Protein AF-A0A7X9HIM9-F1 (afdb_monomer_lite)

Foldseek 3Di:
DDAAWDWDADPVGHTAWIFGDDPNFGAAWIWGADSVRHTQKIFGDDRNFTAFWIWGADPVGATQWTFGDHRNATAAWIFGAAPVRHTPDIFHDDRNHTPDCVSVVVVVVVVVVVCVVVVNDDDDPVPPPVPPPDDD

Radius of gyration: 17.38 Å; chains: 1; bounding box: 37×48×35 Å

pLDDT: mean 81.91, std 20.53, range [29.78, 98.31]

Sequence (136 aa):
KREGITRKYYDTGELLEEVEYHNDRKHGKWIQYFDSGKPRLSAVYVNDKRNGPFIIYYDNGQTEINGTFRENLMEGDWTYYDEQGGVKMVISYREGIPLNPEPLDKIADEYYKRIQEAQGRYPEPDETNFLNMEKQ

Secondary structure (DSSP, 8-state):
---EEEEEE-TTSSEEEEEEEETTEEEEEEEEE-TTS-EEEEEEEETTEEEEEEEEE-TTS-EEEEEEEETTEEEEEEEEE-TTS-EEEEEEEETTEES--HHHHHHHHHHHHHHHHTTT-PPPGGG--TT-----

Structure (mmCIF, N/CA/C/O backbone):
data_AF-A0A7X9HIM9-F1
#
_entry.id   AF-A0A7X9HIM9-F1
#
loop_
_atom_site.group_PDB
_atom_site.id
_atom_site.type_symbol
_atom_site.label_atom_id
_atom_site.label_alt_id
_atom_site.label_comp_id
_atom_site.label_asym_id
_atom_site.label_entity_id
_atom_site.label_seq_id
_atom_site.pdbx_PDB_ins_code
_atom_site.Cartn_x
_atom_site.Cartn_y
_atom_site.Cartn_z
_atom_site.occupancy
_atom_site.B_iso_or_equiv
_atom_site.auth_seq_id
_atom_site.auth_comp_id
_atom_site.auth_asym_id
_atom_site.auth_atom_id
_atom_site.pdbx_PDB_model_num
ATOM 1 N N . LYS A 1 1 ? -21.957 12.336 -6.233 1.00 81.88 1 LYS A N 1
ATOM 2 C CA . LYS A 1 1 ? -20.754 13.184 -6.223 1.00 81.88 1 LYS A CA 1
ATOM 3 C C . LYS A 1 1 ? -20.112 13.264 -4.856 1.00 81.88 1 LYS A C 1
ATOM 5 O O . LYS A 1 1 ? -20.464 14.114 -4.050 1.00 81.88 1 LYS A O 1
ATOM 10 N N . ARG A 1 2 ? -19.180 12.344 -4.616 1.00 91.06 2 ARG A N 1
ATOM 11 C CA . ARG A 1 2 ? -18.174 12.410 -3.562 1.00 91.06 2 ARG A CA 1
ATOM 12 C C . ARG A 1 2 ? -17.138 13.460 -3.937 1.00 91.06 2 ARG A C 1
ATOM 14 O O . ARG A 1 2 ? -16.712 13.520 -5.092 1.00 91.06 2 ARG A O 1
ATOM 21 N N . GLU A 1 3 ? -16.776 14.254 -2.946 1.00 97.50 3 GLU A N 1
ATOM 22 C CA . GLU A 1 3 ? -15.793 15.326 -3.017 1.00 97.50 3 GLU A CA 1
ATOM 23 C C . GLU A 1 3 ? -15.099 15.394 -1.651 1.00 97.50 3 GLU A C 1
ATOM 25 O O . GLU A 1 3 ? -15.771 15.320 -0.619 1.00 97.50 3 GLU A O 1
ATOM 30 N N . GLY A 1 4 ? -13.773 15.502 -1.636 1.00 96.44 4 GLY A N 1
ATOM 31 C CA . GLY A 1 4 ? -12.971 15.510 -0.416 1.00 96.44 4 GLY A CA 1
ATOM 32 C C . GLY A 1 4 ? -12.769 14.124 0.207 1.00 96.44 4 GLY A C 1
ATOM 33 O O . GLY A 1 4 ? -12.868 13.089 -0.454 1.00 96.44 4 GLY A O 1
ATOM 34 N N . ILE A 1 5 ? -12.437 14.106 1.498 1.00 98.00 5 ILE A N 1
ATOM 35 C CA . ILE A 1 5 ? -12.022 12.895 2.215 1.00 98.00 5 ILE A CA 1
ATOM 36 C C . ILE A 1 5 ? -13.244 12.120 2.713 1.00 98.00 5 ILE A C 1
ATOM 38 O O . ILE A 1 5 ? -14.065 12.636 3.469 1.00 98.00 5 ILE A O 1
ATOM 42 N N . THR A 1 6 ? -13.327 10.848 2.338 1.00 97.38 6 THR A N 1
ATOM 43 C CA . THR A 1 6 ? -14.244 9.865 2.925 1.00 97.38 6 THR A CA 1
ATOM 44 C C . THR A 1 6 ? -13.490 8.995 3.918 1.00 97.38 6 THR A C 1
ATOM 46 O O . THR A 1 6 ? -12.359 8.596 3.649 1.00 97.38 6 THR A O 1
ATOM 49 N N . ARG A 1 7 ? -14.137 8.668 5.038 1.00 97.75 7 ARG A N 1
ATOM 50 C CA . ARG A 1 7 ? -13.583 7.810 6.087 1.00 97.75 7 ARG A CA 1
ATOM 51 C C . ARG A 1 7 ? -14.403 6.542 6.252 1.00 97.75 7 ARG A C 1
ATOM 53 O O . ARG A 1 7 ? -15.626 6.580 6.107 1.00 97.75 7 ARG A O 1
ATOM 60 N N . LYS A 1 8 ? -13.736 5.446 6.588 1.00 96.12 8 LYS A N 1
ATOM 61 C CA . LYS A 1 8 ? -14.352 4.224 7.109 1.00 96.12 8 LYS A CA 1
ATOM 62 C C . LYS A 1 8 ? -13.712 3.867 8.436 1.00 96.12 8 LYS A C 1
ATOM 64 O O . LYS A 1 8 ? -12.555 4.204 8.674 1.00 96.12 8 LYS A O 1
ATOM 69 N N . TYR A 1 9 ? -14.469 3.161 9.257 1.00 94.81 9 TYR A N 1
ATOM 70 C CA . TYR A 1 9 ? -14.086 2.788 10.608 1.00 94.81 9 TYR A CA 1
ATOM 71 C C . TYR A 1 9 ? -14.233 1.278 10.774 1.00 94.81 9 TYR A C 1
ATOM 73 O O . TYR A 1 9 ? -15.034 0.658 10.070 1.00 94.81 9 TYR A O 1
ATOM 81 N N . TYR A 1 10 ? -13.452 0.708 11.681 1.00 89.00 10 TYR A N 1
ATOM 82 C CA . TYR A 1 10 ? -13.678 -0.634 12.198 1.00 89.00 10 TYR A CA 1
ATOM 83 C C . TYR A 1 10 ? -14.989 -0.682 12.992 1.00 89.00 10 TYR A C 1
ATOM 85 O O . TYR A 1 10 ? -15.481 0.351 13.452 1.00 89.00 10 TYR A O 1
ATOM 93 N N . ASP A 1 11 ? -15.528 -1.883 13.209 1.00 93.50 11 ASP A N 1
ATOM 94 C CA . ASP A 1 11 ? -16.736 -2.079 14.029 1.00 93.50 11 ASP A CA 1
ATOM 95 C C . ASP A 1 11 ? -16.542 -1.602 15.479 1.00 93.50 11 ASP A C 1
ATOM 97 O O . ASP A 1 11 ? -17.493 -1.213 16.156 1.00 93.50 11 ASP A O 1
ATOM 101 N N . THR A 1 12 ? -15.292 -1.598 15.941 1.00 93.44 12 THR A N 1
ATOM 102 C CA . THR A 1 12 ? -14.838 -1.098 17.242 1.00 93.44 12 THR A CA 1
ATOM 103 C C . THR A 1 12 ? -14.752 0.434 17.315 1.00 93.44 12 THR A C 1
ATOM 105 O O . THR A 1 12 ? -14.742 0.993 18.410 1.00 93.44 12 THR A O 1
ATOM 108 N N . GLY A 1 13 ? -14.807 1.129 16.172 1.00 95.31 13 GLY A N 1
ATOM 109 C CA . GLY A 1 13 ? -14.896 2.589 16.071 1.00 95.31 13 GLY A CA 1
ATOM 110 C C . GLY A 1 13 ? -13.600 3.303 15.676 1.00 95.31 13 GLY A C 1
ATOM 111 O O . GLY A 1 13 ? -13.638 4.499 15.379 1.00 95.31 13 GLY A O 1
ATOM 112 N N . GLU A 1 14 ? -12.463 2.611 15.624 1.00 96.00 14 GLU A N 1
ATOM 113 C CA . GLU A 1 14 ? -11.186 3.168 15.171 1.00 96.00 14 GLU A CA 1
ATOM 114 C C . GLU A 1 14 ? -11.187 3.416 13.658 1.00 96.00 14 GLU A C 1
ATOM 116 O O . GLU A 1 14 ? -11.900 2.769 12.888 1.00 96.00 14 GLU A O 1
ATOM 121 N N . LEU A 1 15 ? -10.386 4.383 13.211 1.00 94.56 15 LEU A N 1
ATOM 122 C CA . LEU A 1 15 ? -10.271 4.733 11.797 1.00 94.56 15 LEU A CA 1
ATOM 123 C C . LEU A 1 15 ? -9.620 3.581 11.021 1.00 94.56 15 LEU A C 1
ATOM 125 O O . LEU A 1 15 ? -8.500 3.196 11.322 1.00 94.56 15 LEU A O 1
ATOM 129 N N . LEU A 1 16 ? -10.309 3.074 10.001 1.00 94.94 16 LEU A N 1
ATOM 130 C CA . LEU A 1 16 ? -9.838 1.988 9.137 1.00 94.94 16 LEU A CA 1
ATOM 131 C C . LEU A 1 16 ? -9.186 2.531 7.862 1.00 94.94 16 LEU A C 1
ATOM 133 O O . LEU A 1 16 ? -8.148 2.045 7.417 1.00 94.94 16 LEU A O 1
ATOM 137 N N . GLU A 1 17 ? -9.816 3.521 7.233 1.00 95.50 17 GLU A N 1
ATOM 138 C CA . GLU A 1 17 ? -9.427 3.984 5.902 1.00 95.50 17 GLU A CA 1
ATOM 139 C C . GLU A 1 17 ? -9.843 5.440 5.674 1.00 95.50 17 GLU A C 1
ATOM 141 O O . GLU A 1 17 ? -10.969 5.829 5.988 1.00 95.50 17 GLU A O 1
ATOM 146 N N . GLU A 1 18 ? -8.963 6.215 5.041 1.00 97.31 18 GLU A N 1
ATOM 147 C CA . GLU A 1 18 ? -9.249 7.528 4.463 1.00 97.31 18 GLU A CA 1
ATOM 148 C C . GLU A 1 18 ? -9.000 7.500 2.950 1.00 97.31 18 GLU A C 1
ATOM 150 O O . GLU A 1 18 ? -7.939 7.078 2.490 1.00 97.31 18 GLU A O 1
ATOM 155 N N . VAL A 1 19 ? -9.971 7.964 2.161 1.00 97.81 19 VAL A N 1
ATOM 156 C CA . VAL A 1 19 ? -9.863 8.058 0.697 1.00 97.81 19 VAL A CA 1
ATOM 157 C C . VAL A 1 19 ? -10.287 9.442 0.238 1.00 97.81 19 VAL A C 1
ATOM 159 O O . VAL A 1 19 ? -11.401 9.879 0.531 1.00 97.81 19 VAL A O 1
ATOM 162 N N . GLU A 1 20 ? -9.436 10.108 -0.529 1.00 98.00 20 GLU A N 1
ATOM 163 C CA . GLU A 1 20 ? -9.757 11.380 -1.168 1.00 98.00 20 GLU A CA 1
ATOM 164 C C . GLU A 1 20 ? -10.482 11.171 -2.508 1.00 98.00 20 GLU A C 1
ATOM 166 O O . GLU A 1 20 ? -10.081 10.344 -3.335 1.00 98.00 20 GLU A O 1
ATOM 171 N N . TYR A 1 21 ? -11.576 11.907 -2.709 1.00 97.81 21 TYR A N 1
ATOM 172 C CA . TYR A 1 21 ? -12.382 11.886 -3.924 1.00 97.81 21 TYR A CA 1
ATOM 173 C C . TYR A 1 21 ? -12.468 13.268 -4.571 1.00 97.81 21 TYR A C 1
ATOM 175 O O . TYR A 1 21 ? -12.644 14.279 -3.896 1.00 97.81 21 TYR A O 1
ATOM 183 N N . HIS A 1 22 ? -12.479 13.279 -5.898 1.00 97.62 22 HIS A N 1
ATOM 184 C CA . HIS A 1 22 ? -12.837 14.424 -6.723 1.00 97.62 22 HIS A CA 1
ATOM 185 C C . HIS A 1 22 ? -13.787 13.944 -7.823 1.00 97.62 22 HIS A C 1
ATOM 187 O O . HIS A 1 22 ? -13.456 13.027 -8.577 1.00 97.62 22 HIS A O 1
ATOM 193 N N . ASN A 1 23 ? -14.980 14.534 -7.937 1.00 96.69 23 ASN A N 1
ATOM 194 C CA . ASN A 1 23 ? -15.971 14.138 -8.953 1.00 96.69 23 ASN A CA 1
ATOM 195 C C . ASN A 1 23 ? -16.348 12.642 -8.952 1.00 96.69 23 ASN A C 1
ATOM 197 O O . ASN A 1 23 ? -16.364 12.021 -10.011 1.00 96.69 23 ASN A O 1
ATOM 201 N N . ASP A 1 24 ? -16.670 12.067 -7.786 1.00 97.12 24 ASP A N 1
ATOM 202 C CA . ASP A 1 24 ? -16.963 10.625 -7.611 1.00 97.12 24 ASP A CA 1
ATOM 203 C C . ASP A 1 24 ? -15.785 9.671 -7.894 1.00 97.12 24 ASP A C 1
ATOM 205 O O . ASP A 1 24 ? -15.945 8.462 -7.732 1.00 97.12 24 ASP A O 1
ATOM 209 N N . ARG A 1 25 ? -14.598 10.184 -8.235 1.00 97.12 25 ARG A N 1
ATOM 210 C CA . ARG A 1 25 ? -13.396 9.385 -8.505 1.00 97.12 25 ARG A CA 1
ATOM 211 C C . ARG A 1 25 ? -12.379 9.534 -7.392 1.00 97.12 25 ARG A C 1
ATOM 213 O O . ARG A 1 25 ? -12.210 10.635 -6.875 1.00 97.12 25 ARG A O 1
ATOM 220 N N . LYS A 1 26 ? -11.662 8.466 -7.049 1.00 96.12 26 LYS A N 1
ATOM 221 C CA . LYS A 1 26 ? -10.506 8.550 -6.151 1.00 96.12 26 LYS A CA 1
ATOM 222 C C . LYS A 1 26 ? -9.460 9.466 -6.779 1.00 96.12 26 LYS A C 1
ATOM 224 O O . LYS A 1 26 ? -9.047 9.254 -7.923 1.00 96.12 26 LYS A O 1
ATOM 229 N N . HIS A 1 27 ? -9.048 10.487 -6.047 1.00 97.62 27 HIS A N 1
ATOM 230 C CA . HIS A 1 27 ? -8.090 11.475 -6.514 1.00 97.62 27 HIS A CA 1
ATOM 231 C C . HIS A 1 27 ? -7.407 12.091 -5.296 1.00 97.62 27 HIS A C 1
ATOM 233 O O . HIS A 1 27 ? -8.078 12.711 -4.483 1.00 97.62 27 HIS A O 1
ATOM 239 N N . GLY A 1 28 ? -6.096 11.900 -5.174 1.00 97.62 28 GLY A N 1
ATOM 240 C CA . GLY A 1 28 ? -5.322 12.254 -3.992 1.00 97.62 28 GLY A CA 1
ATOM 241 C C . GLY A 1 28 ? -4.969 11.037 -3.138 1.00 97.62 28 GLY A C 1
ATOM 242 O O . GLY A 1 28 ? -4.723 9.947 -3.666 1.00 97.62 28 GLY A O 1
ATOM 243 N N . LYS A 1 29 ? -4.865 11.218 -1.821 1.00 97.81 29 LYS A N 1
ATOM 244 C CA . LYS A 1 29 ? -4.327 10.171 -0.936 1.00 97.81 29 LYS A CA 1
ATOM 245 C C . LYS A 1 29 ? -5.352 9.086 -0.608 1.00 97.81 29 LYS A C 1
ATOM 247 O O . LYS A 1 29 ? -6.539 9.342 -0.406 1.00 97.81 29 LYS A O 1
ATOM 252 N N . TRP A 1 30 ? -4.845 7.866 -0.498 1.00 97.56 30 TRP A N 1
ATOM 253 C CA . TRP A 1 30 ? -5.509 6.733 0.124 1.00 97.56 30 TRP A CA 1
ATOM 254 C C . TRP A 1 30 ? -4.627 6.212 1.251 1.00 97.56 30 TRP A C 1
ATOM 256 O O . TRP A 1 30 ? -3.475 5.855 1.008 1.00 97.56 30 TRP A O 1
ATOM 266 N N . ILE A 1 31 ? -5.164 6.177 2.466 1.00 97.19 31 ILE A N 1
ATOM 267 C CA . ILE A 1 31 ? -4.465 5.660 3.639 1.00 97.19 31 ILE A CA 1
ATOM 268 C C . ILE A 1 31 ? -5.349 4.608 4.297 1.00 97.19 31 ILE A C 1
ATOM 270 O O . ILE A 1 31 ? -6.539 4.838 4.504 1.00 97.19 31 ILE A O 1
ATOM 274 N N . GLN A 1 32 ? -4.768 3.460 4.626 1.00 96.06 32 GLN A N 1
ATOM 275 C CA . GLN A 1 32 ? -5.374 2.491 5.534 1.00 96.06 32 GLN A CA 1
ATOM 276 C C . GLN A 1 32 ? -4.577 2.438 6.823 1.00 96.06 32 GLN A C 1
ATOM 278 O O . GLN A 1 32 ? -3.364 2.663 6.818 1.00 96.06 32 GLN A O 1
ATOM 283 N N . TYR A 1 33 ? -5.257 2.101 7.906 1.00 90.94 33 TYR A N 1
ATOM 284 C CA . TYR A 1 33 ? -4.685 2.022 9.238 1.00 90.94 33 TYR A CA 1
ATOM 285 C C . TYR A 1 33 ? -4.851 0.610 9.793 1.00 90.94 33 TYR A C 1
ATOM 287 O O . TYR A 1 33 ? -5.715 -0.142 9.346 1.00 90.94 33 TYR A O 1
ATOM 295 N N . PHE A 1 34 ? -3.999 0.245 10.742 1.00 90.81 34 PHE A N 1
ATOM 296 C CA . PHE A 1 34 ? -4.260 -0.848 11.670 1.00 90.81 34 PHE A CA 1
ATOM 297 C C . PHE A 1 34 ? -5.307 -0.409 12.705 1.00 90.81 34 PHE A C 1
ATOM 299 O O . PHE A 1 34 ? -5.548 0.787 12.882 1.00 90.81 34 PHE A O 1
ATOM 306 N N . ASP A 1 35 ? -5.889 -1.362 13.429 1.00 90.88 35 ASP A N 1
ATOM 307 C CA . ASP A 1 35 ? -6.754 -1.091 14.589 1.00 90.88 35 ASP A CA 1
ATOM 308 C C . ASP A 1 35 ? -6.031 -0.265 15.671 1.00 90.88 35 ASP A C 1
ATOM 310 O O . ASP A 1 35 ? -6.637 0.571 16.336 1.00 90.88 35 ASP A O 1
ATOM 314 N N . SER A 1 36 ? -4.705 -0.405 15.763 1.00 92.44 36 SER A N 1
ATOM 315 C CA . SER A 1 36 ? -3.815 0.417 16.587 1.00 92.44 36 SER A CA 1
ATOM 316 C C . SER A 1 36 ? -3.775 1.903 16.189 1.00 92.44 36 SER A C 1
ATOM 318 O O . SER A 1 36 ? -3.193 2.721 16.904 1.00 92.44 36 SER A O 1
ATOM 320 N N . GLY A 1 37 ? -4.358 2.273 15.043 1.00 93.69 37 GLY A N 1
ATOM 321 C CA . GLY A 1 37 ? -4.347 3.623 14.475 1.00 93.69 37 GLY A CA 1
ATOM 322 C C . GLY A 1 37 ? -3.062 3.979 13.719 1.00 93.69 37 GLY A C 1
ATOM 323 O O . GLY A 1 37 ? -2.939 5.089 13.198 1.00 93.69 37 GLY A O 1
ATOM 324 N N . LYS A 1 38 ? -2.094 3.060 13.633 1.00 94.75 38 LYS A N 1
ATOM 325 C CA . LYS A 1 38 ? -0.878 3.240 12.827 1.00 94.75 38 LYS A CA 1
ATOM 326 C C . LYS A 1 38 ? -1.182 3.073 11.337 1.00 94.75 38 LYS A C 1
ATOM 328 O O . LYS A 1 38 ? -2.053 2.277 10.992 1.00 94.75 38 LYS A O 1
ATOM 333 N N . PRO A 1 39 ? -0.474 3.773 10.434 1.00 94.06 39 PRO A N 1
ATOM 334 C CA . PRO A 1 39 ? -0.650 3.566 9.003 1.00 94.06 39 PRO A CA 1
ATOM 335 C C . PRO A 1 39 ? -0.238 2.142 8.624 1.00 94.06 39 PRO A C 1
ATOM 337 O O . PRO A 1 39 ? 0.842 1.686 8.982 1.00 94.06 39 PRO A O 1
ATOM 340 N N . ARG A 1 40 ? -1.099 1.471 7.868 1.00 92.75 40 ARG A N 1
ATOM 341 C CA . ARG A 1 40 ? -0.860 0.159 7.259 1.00 92.75 40 ARG A CA 1
ATOM 342 C C . ARG A 1 40 ? -0.473 0.287 5.793 1.00 92.75 40 ARG A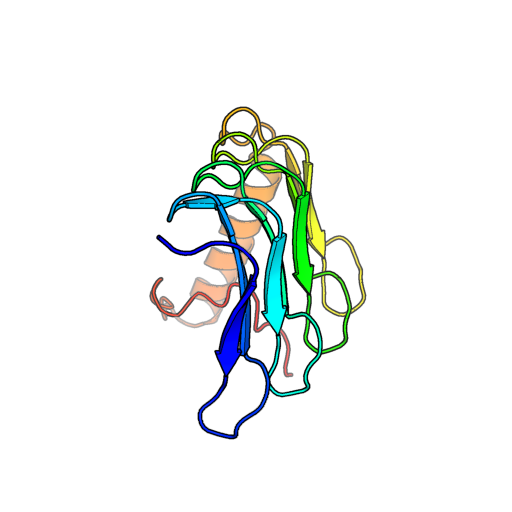 C 1
ATOM 344 O O . ARG A 1 40 ? 0.373 -0.449 5.303 1.00 92.75 40 ARG A O 1
ATOM 351 N N . LEU A 1 41 ? -1.096 1.224 5.084 1.00 97.19 41 LEU A N 1
ATOM 352 C CA . LEU A 1 41 ? -0.888 1.432 3.655 1.00 97.19 41 LEU A CA 1
ATOM 353 C C . LEU A 1 41 ? -1.053 2.910 3.325 1.00 97.19 41 LEU A C 1
ATOM 355 O O . LEU A 1 41 ? -1.961 3.561 3.834 1.00 97.19 41 LEU A O 1
ATOM 359 N N . SER A 1 42 ? -0.203 3.419 2.440 1.00 97.19 42 SER A N 1
ATOM 360 C CA . SER A 1 42 ? -0.321 4.743 1.836 1.00 97.19 42 SER A CA 1
ATOM 361 C C . SER A 1 42 ? -0.163 4.635 0.323 1.00 97.19 42 SER A C 1
ATOM 363 O O . SER A 1 42 ? 0.786 4.027 -0.170 1.00 97.19 42 SER A O 1
ATOM 365 N N . ALA A 1 43 ? -1.088 5.228 -0.424 1.00 97.19 43 ALA A N 1
ATOM 366 C CA . ALA A 1 43 ? -1.054 5.271 -1.878 1.00 97.19 43 ALA A CA 1
ATOM 367 C C . ALA A 1 43 ? -1.610 6.594 -2.410 1.00 97.19 43 ALA A C 1
ATOM 369 O O . ALA A 1 43 ? -2.368 7.291 -1.732 1.00 97.19 43 ALA A O 1
ATOM 370 N N . VAL A 1 44 ? -1.292 6.904 -3.665 1.00 97.38 44 VAL A N 1
ATOM 371 C CA . VAL A 1 44 ? -1.851 8.058 -4.380 1.00 97.38 44 VAL A CA 1
ATOM 372 C C . VAL A 1 44 ? -2.694 7.592 -5.560 1.00 97.38 44 VAL A C 1
ATOM 374 O O . VAL A 1 44 ? -2.277 6.729 -6.334 1.00 97.38 44 VAL A O 1
ATOM 377 N N . TYR A 1 45 ? -3.883 8.175 -5.698 1.00 97.38 45 TYR A N 1
ATOM 378 C CA . TYR A 1 45 ? -4.766 7.999 -6.842 1.00 97.38 45 TYR A CA 1
ATOM 379 C C . TYR A 1 45 ? -4.848 9.267 -7.688 1.00 97.38 45 TYR A C 1
ATOM 381 O O . TYR A 1 45 ? -4.884 10.379 -7.172 1.00 97.38 45 TYR A O 1
ATOM 389 N N . VAL A 1 46 ? -4.987 9.087 -8.995 1.00 97.81 46 VAL A N 1
ATOM 390 C CA . VAL A 1 46 ? -5.376 10.118 -9.952 1.00 97.81 46 VAL A CA 1
ATOM 391 C C . VAL A 1 46 ? -6.493 9.527 -10.806 1.00 97.81 46 VAL A C 1
ATOM 393 O O . VAL A 1 46 ? -6.260 8.619 -11.600 1.00 97.81 46 VAL A O 1
ATOM 396 N N . ASN A 1 47 ? -7.719 10.027 -10.635 1.00 96.38 47 ASN A N 1
ATOM 397 C CA . ASN A 1 47 ? -8.898 9.600 -11.401 1.00 96.38 47 ASN A CA 1
ATOM 398 C C . ASN A 1 47 ? -9.111 8.071 -11.391 1.00 96.38 47 ASN A C 1
ATOM 400 O O . ASN A 1 47 ? -9.141 7.440 -12.446 1.00 96.38 47 ASN A O 1
ATOM 404 N N . ASP A 1 48 ? -9.244 7.492 -10.195 1.00 96.19 48 ASP A N 1
ATOM 405 C CA . ASP A 1 48 ? -9.431 6.052 -9.926 1.00 96.19 48 ASP A CA 1
ATOM 406 C C . ASP A 1 48 ? -8.241 5.140 -10.249 1.00 96.19 48 ASP A C 1
ATOM 408 O O . ASP A 1 48 ? -8.302 3.934 -10.001 1.00 96.19 48 ASP A O 1
ATOM 412 N N . LYS A 1 49 ? -7.121 5.689 -10.721 1.00 93.94 49 LYS A N 1
ATOM 413 C CA . LYS A 1 49 ? -5.898 4.921 -10.966 1.00 93.94 49 LYS A CA 1
ATOM 414 C C . LYS A 1 49 ? -4.836 5.236 -9.931 1.00 93.94 49 LYS A C 1
ATOM 416 O O . LYS A 1 49 ? -4.587 6.403 -9.650 1.00 93.94 49 LYS A O 1
ATOM 421 N N . ARG A 1 50 ? -4.169 4.212 -9.402 1.00 90.88 50 ARG A N 1
ATOM 422 C CA . ARG A 1 50 ? -2.955 4.386 -8.602 1.00 90.88 50 ARG A CA 1
ATOM 423 C C . ARG A 1 50 ? -1.891 5.043 -9.472 1.00 90.88 50 ARG A C 1
ATOM 425 O O . ARG A 1 50 ? -1.550 4.523 -10.536 1.00 90.88 50 ARG A O 1
ATOM 432 N N . ASN A 1 51 ? -1.416 6.202 -9.046 1.00 95.81 51 ASN A N 1
ATOM 433 C CA . ASN A 1 51 ? -0.432 6.980 -9.778 1.00 95.81 51 ASN A CA 1
ATOM 434 C C . ASN A 1 51 ? 0.361 7.829 -8.779 1.00 95.81 51 ASN A C 1
ATOM 436 O O . ASN A 1 51 ? -0.153 8.806 -8.236 1.00 95.81 51 ASN A O 1
ATOM 440 N N . GLY A 1 52 ? 1.589 7.402 -8.503 1.00 97.75 52 GLY A N 1
ATOM 441 C CA . GLY A 1 52 ? 2.460 7.968 -7.485 1.00 97.75 52 GLY A CA 1
ATOM 442 C C . GLY A 1 52 ? 2.970 6.927 -6.482 1.00 97.75 52 GLY A C 1
ATOM 443 O O . GLY A 1 52 ? 2.883 5.719 -6.733 1.00 97.75 52 GLY A O 1
ATOM 444 N N . PRO A 1 53 ? 3.528 7.398 -5.3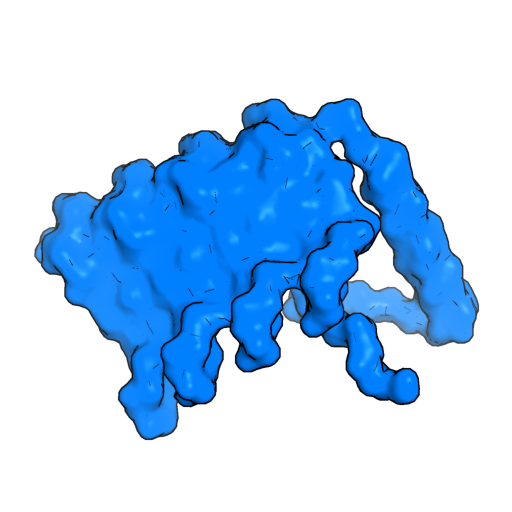55 1.00 98.31 53 PRO A N 1
ATOM 445 C CA . PRO A 1 53 ? 4.131 6.547 -4.338 1.00 98.31 53 PRO A CA 1
ATOM 446 C C . PRO A 1 53 ? 3.148 5.540 -3.740 1.00 98.31 53 PRO A C 1
ATOM 448 O O . PRO A 1 53 ? 1.954 5.824 -3.588 1.00 98.31 53 PRO A O 1
ATOM 451 N N . PHE A 1 54 ? 3.684 4.386 -3.361 1.00 97.38 54 PHE A N 1
ATOM 452 C CA . PHE A 1 54 ? 2.971 3.316 -2.686 1.00 97.38 54 PHE A CA 1
ATOM 453 C C . PHE A 1 54 ? 3.848 2.718 -1.593 1.00 97.38 54 PHE A C 1
ATOM 455 O O . PHE A 1 54 ? 4.982 2.323 -1.856 1.00 97.38 54 PHE A O 1
ATOM 462 N N . ILE A 1 55 ? 3.316 2.651 -0.377 1.00 97.38 55 ILE A N 1
ATOM 463 C CA . ILE A 1 55 ? 4.027 2.113 0.779 1.00 97.38 55 ILE A CA 1
ATOM 464 C C . ILE A 1 55 ? 3.074 1.240 1.591 1.00 97.38 55 ILE A C 1
ATOM 466 O O . ILE A 1 55 ? 1.934 1.635 1.843 1.00 97.38 55 ILE A O 1
ATOM 470 N N . ILE A 1 56 ? 3.556 0.077 2.019 1.00 95.69 56 ILE A N 1
ATOM 471 C CA . ILE A 1 56 ? 2.930 -0.763 3.044 1.00 95.69 56 ILE A CA 1
ATOM 472 C C . ILE A 1 56 ? 3.857 -0.783 4.256 1.00 95.69 56 ILE A C 1
ATOM 474 O O . ILE A 1 56 ? 5.081 -0.770 4.101 1.00 95.69 56 ILE A O 1
ATOM 478 N N . TYR A 1 57 ? 3.272 -0.793 5.447 1.00 90.38 57 TYR A N 1
ATOM 479 C CA . TYR A 1 57 ? 3.987 -0.839 6.714 1.00 90.38 57 TYR A CA 1
ATOM 480 C C . TYR A 1 57 ? 3.589 -2.077 7.513 1.00 90.38 57 TYR A C 1
ATOM 482 O O . TYR A 1 57 ? 2.415 -2.444 7.549 1.00 90.38 57 TYR A O 1
ATOM 490 N N . TYR A 1 58 ? 4.553 -2.628 8.241 1.00 91.62 58 TYR A N 1
ATOM 491 C CA . TYR A 1 58 ? 4.308 -3.540 9.350 1.00 91.62 58 TYR A CA 1
ATOM 492 C C . TYR A 1 58 ? 3.639 -2.804 10.522 1.00 91.62 58 TYR A C 1
ATOM 494 O O . TYR A 1 58 ? 3.792 -1.590 10.677 1.00 91.62 58 TYR A O 1
ATOM 502 N N . ASP A 1 59 ? 2.976 -3.529 11.429 1.00 91.06 59 ASP A N 1
ATOM 503 C CA . ASP A 1 59 ? 2.363 -2.926 12.631 1.00 91.06 59 ASP A CA 1
ATOM 504 C C . ASP A 1 59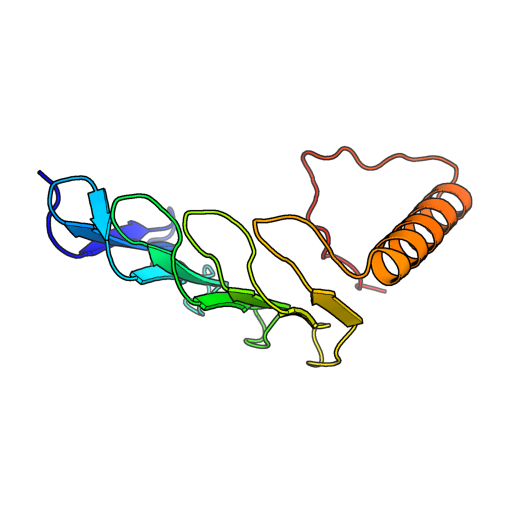 ? 3.413 -2.335 13.602 1.00 91.06 59 ASP A C 1
ATOM 506 O O . ASP A 1 59 ? 3.139 -1.436 14.404 1.00 91.06 59 ASP A O 1
ATOM 510 N N . ASN A 1 60 ? 4.678 -2.754 13.487 1.00 91.62 60 ASN A N 1
ATOM 511 C CA . ASN A 1 60 ? 5.789 -2.113 14.195 1.00 91.62 60 ASN A CA 1
ATOM 512 C C . ASN A 1 60 ? 6.174 -0.728 13.611 1.00 91.62 60 ASN A C 1
ATOM 514 O O . ASN A 1 60 ? 6.979 -0.019 14.214 1.00 91.62 60 ASN A O 1
ATOM 518 N N . GLY A 1 61 ? 5.571 -0.320 12.488 1.00 94.25 61 GLY A N 1
ATOM 519 C CA . GLY A 1 61 ? 5.783 0.955 11.798 1.00 94.25 61 GLY A CA 1
ATOM 520 C C . GLY A 1 61 ? 6.906 0.945 10.758 1.00 94.25 61 GLY A C 1
ATOM 521 O O . GLY A 1 61 ? 7.113 1.953 10.081 1.00 94.25 61 GLY A O 1
ATOM 522 N N . GLN A 1 62 ? 7.637 -0.160 10.615 1.00 96.06 62 GLN A N 1
ATOM 523 C CA . GLN A 1 62 ? 8.670 -0.299 9.593 1.00 96.06 62 GLN A CA 1
ATOM 524 C C . GLN A 1 62 ? 8.043 -0.523 8.221 1.00 96.06 62 GLN A C 1
ATOM 526 O O . GLN A 1 62 ? 6.928 -1.023 8.097 1.00 96.06 62 GLN A O 1
ATOM 531 N N . THR A 1 63 ? 8.754 -0.102 7.178 1.00 96.38 63 THR A N 1
ATOM 532 C CA . THR A 1 63 ? 8.293 -0.295 5.803 1.00 96.38 63 THR A CA 1
ATOM 533 C C . THR A 1 63 ? 8.370 -1.768 5.453 1.00 96.38 63 THR A C 1
ATOM 535 O O . THR A 1 63 ? 9.382 -2.398 5.706 1.00 96.38 63 THR A O 1
ATOM 538 N N . GLU A 1 64 ? 7.303 -2.286 4.869 1.00 92.69 64 GLU A N 1
ATOM 539 C CA . GLU A 1 64 ? 7.195 -3.647 4.359 1.00 92.69 64 GLU A CA 1
ATOM 540 C C . GLU A 1 64 ? 7.489 -3.667 2.860 1.00 92.69 64 GLU A C 1
ATOM 542 O O . GLU A 1 64 ? 8.316 -4.435 2.369 1.00 92.69 64 GLU A O 1
ATOM 547 N N . ILE A 1 65 ? 6.833 -2.762 2.130 1.00 95.12 65 ILE A N 1
ATOM 548 C CA . ILE A 1 65 ? 6.934 -2.623 0.680 1.00 95.12 65 ILE A CA 1
ATOM 549 C C . ILE A 1 65 ? 6.988 -1.139 0.352 1.00 95.12 65 ILE A C 1
ATOM 551 O O . ILE A 1 65 ? 6.192 -0.358 0.871 1.00 95.12 65 ILE A O 1
ATOM 555 N N . ASN A 1 66 ? 7.891 -0.757 -0.544 1.00 97.44 66 ASN A N 1
ATOM 556 C CA . ASN A 1 66 ? 7.968 0.589 -1.094 1.00 97.44 66 ASN A CA 1
ATOM 557 C C . ASN A 1 66 ? 8.112 0.523 -2.611 1.00 97.44 66 ASN A C 1
ATOM 559 O O . ASN A 1 66 ? 8.944 -0.221 -3.126 1.00 97.44 66 ASN A O 1
ATOM 563 N N . GLY A 1 67 ? 7.325 1.324 -3.317 1.00 97.31 67 GLY A N 1
ATOM 564 C CA . GLY A 1 67 ? 7.369 1.391 -4.766 1.00 97.31 67 GLY A CA 1
ATOM 565 C C . GLY A 1 67 ? 6.562 2.554 -5.316 1.00 97.31 67 GLY A C 1
ATOM 566 O O . GLY A 1 67 ? 6.103 3.448 -4.600 1.00 97.31 67 GLY A O 1
ATOM 567 N N . THR A 1 68 ? 6.395 2.558 -6.632 1.00 97.50 68 THR A N 1
ATOM 568 C CA . THR A 1 68 ? 5.611 3.569 -7.343 1.00 97.50 68 THR A CA 1
ATOM 569 C C . THR A 1 68 ? 4.686 2.898 -8.345 1.00 97.50 68 THR A C 1
ATOM 571 O O . THR A 1 68 ? 5.058 1.940 -9.026 1.00 97.50 68 THR A O 1
ATOM 574 N N . PHE A 1 69 ? 3.465 3.419 -8.441 1.00 94.44 69 PHE A N 1
ATOM 575 C CA . PHE A 1 69 ? 2.548 3.104 -9.526 1.00 94.44 69 PHE A CA 1
ATOM 576 C C . PHE A 1 69 ? 2.535 4.224 -10.564 1.00 94.44 69 PHE A C 1
ATOM 578 O O . PHE A 1 69 ? 2.570 5.405 -10.223 1.00 94.44 69 PHE A O 1
ATOM 585 N N . ARG A 1 70 ? 2.376 3.855 -11.831 1.00 92.81 70 ARG A N 1
ATOM 586 C CA . ARG A 1 70 ? 2.020 4.744 -12.934 1.00 92.81 70 ARG A CA 1
ATOM 587 C C . ARG A 1 70 ? 0.813 4.148 -13.642 1.00 92.81 70 ARG A C 1
ATOM 589 O O . ARG A 1 70 ? 0.906 3.067 -14.205 1.00 92.81 70 ARG A O 1
ATOM 596 N N . GLU A 1 71 ? -0.326 4.836 -13.607 1.00 92.62 71 GLU A N 1
ATOM 597 C CA . GLU A 1 71 ? -1.556 4.379 -14.275 1.00 92.62 71 GLU A CA 1
ATOM 598 C C . GLU A 1 71 ? -1.961 2.931 -13.905 1.00 92.62 71 GLU A C 1
ATOM 600 O O . GLU A 1 71 ? -2.301 2.134 -14.774 1.00 92.62 71 GLU A O 1
ATOM 605 N N . ASN A 1 72 ? -1.949 2.596 -12.608 1.00 91.75 72 ASN A N 1
ATOM 606 C CA . ASN A 1 72 ? -2.148 1.251 -12.032 1.00 91.75 72 ASN A CA 1
ATOM 607 C C . ASN A 1 72 ? -1.040 0.217 -12.289 1.00 91.75 72 ASN A C 1
ATOM 609 O O . ASN A 1 72 ? -1.126 -0.880 -11.738 1.00 91.75 72 ASN A O 1
ATOM 613 N N . LEU A 1 73 ? 0.001 0.544 -13.051 1.00 88.94 73 LEU A N 1
ATOM 614 C CA . LEU A 1 73 ? 1.119 -0.357 -13.327 1.00 88.94 73 LEU A CA 1
ATOM 615 C C . LEU A 1 73 ? 2.284 -0.079 -12.380 1.00 88.94 73 LEU A C 1
ATOM 617 O O . LEU A 1 73 ? 2.581 1.079 -12.090 1.00 88.94 73 LEU A O 1
ATOM 621 N N . MET A 1 74 ? 2.930 -1.133 -11.882 1.00 89.81 74 MET A N 1
ATOM 622 C CA . MET A 1 74 ? 4.170 -0.996 -11.116 1.00 89.81 74 MET A CA 1
ATOM 623 C C . MET A 1 74 ? 5.250 -0.371 -12.003 1.00 89.81 74 MET A C 1
ATOM 625 O O . MET A 1 74 ? 5.418 -0.772 -13.155 1.00 89.81 74 MET A O 1
ATOM 629 N N . GLU A 1 75 ? 5.966 0.610 -11.467 1.00 93.50 75 GLU A N 1
ATOM 630 C CA . GLU A 1 75 ? 6.993 1.352 -12.190 1.00 93.50 75 GLU A CA 1
ATOM 631 C C . GLU A 1 75 ? 8.191 1.618 -11.274 1.00 93.50 75 GLU A C 1
ATOM 633 O O . GLU A 1 75 ? 8.024 2.030 -10.123 1.00 93.50 75 GLU A O 1
ATOM 638 N N . GLY A 1 76 ? 9.395 1.429 -11.810 1.00 95.50 76 GLY A N 1
ATOM 639 C CA . GLY A 1 76 ? 10.641 1.617 -11.075 1.00 95.50 76 GLY A CA 1
ATOM 640 C C . GLY A 1 76 ? 10.919 0.485 -10.092 1.00 95.50 76 GLY A C 1
ATOM 641 O O . GLY A 1 76 ? 10.395 -0.621 -10.228 1.00 95.50 76 GLY A O 1
ATOM 642 N N . ASP A 1 77 ? 11.771 0.765 -9.114 1.00 96.25 77 ASP A N 1
ATOM 643 C CA . ASP A 1 77 ? 12.199 -0.228 -8.137 1.00 96.25 77 ASP A CA 1
ATOM 644 C C . ASP A 1 77 ? 11.145 -0.417 -7.046 1.00 96.25 77 ASP A C 1
ATOM 646 O O . ASP A 1 77 ? 10.678 0.537 -6.419 1.00 96.25 77 ASP A O 1
ATOM 650 N N . TRP A 1 78 ? 10.791 -1.676 -6.830 1.00 93.44 78 TRP A N 1
ATOM 651 C CA . TRP A 1 78 ? 9.948 -2.143 -5.746 1.00 93.44 78 TRP A CA 1
ATOM 652 C C . TRP A 1 78 ? 10.817 -2.867 -4.737 1.00 93.44 78 TRP A C 1
ATOM 654 O O . TRP A 1 78 ? 11.365 -3.933 -5.027 1.00 93.44 78 TRP A O 1
ATOM 664 N N . THR A 1 79 ? 10.943 -2.276 -3.556 1.00 93.06 79 THR A N 1
ATOM 665 C CA . THR A 1 79 ? 11.764 -2.809 -2.475 1.00 93.06 79 THR A CA 1
ATOM 666 C C . THR A 1 79 ? 10.878 -3.460 -1.429 1.00 93.06 79 THR A C 1
ATOM 668 O O . THR A 1 79 ? 9.907 -2.860 -0.966 1.00 93.06 79 THR A O 1
ATOM 671 N N . TYR A 1 80 ? 11.252 -4.673 -1.045 1.00 90.06 80 TYR A N 1
ATOM 672 C CA . TYR A 1 80 ? 10.603 -5.474 -0.021 1.00 90.06 80 TYR A CA 1
ATOM 673 C C . TYR A 1 80 ? 11.560 -5.609 1.153 1.00 90.06 80 TYR A C 1
ATOM 675 O O . TYR A 1 80 ? 12.731 -5.965 0.972 1.00 90.06 80 TYR A O 1
ATOM 683 N N . TYR A 1 81 ? 11.056 -5.341 2.345 1.00 86.38 81 TYR A N 1
ATOM 684 C CA . TYR A 1 81 ? 11.834 -5.311 3.572 1.00 86.38 81 TYR A CA 1
ATOM 685 C C . TYR A 1 81 ? 11.313 -6.360 4.561 1.00 86.38 81 TYR A C 1
ATOM 687 O O . TYR A 1 81 ? 10.153 -6.767 4.496 1.00 86.38 81 TYR A O 1
ATOM 695 N N . ASP A 1 82 ? 12.161 -6.814 5.477 1.00 88.00 82 ASP A N 1
ATOM 696 C CA . ASP A 1 82 ? 11.755 -7.583 6.657 1.00 88.00 82 ASP A CA 1
ATOM 697 C C . ASP A 1 82 ? 11.257 -6.668 7.792 1.00 88.00 82 ASP A C 1
ATOM 699 O O . ASP A 1 82 ? 11.339 -5.439 7.719 1.00 88.00 82 ASP A O 1
ATOM 703 N N . GLU A 1 83 ? 10.741 -7.272 8.864 1.00 88.12 83 GLU A N 1
ATOM 704 C CA . GLU A 1 83 ? 10.268 -6.557 10.054 1.00 88.12 83 GLU A CA 1
ATOM 705 C C . GLU A 1 83 ? 11.372 -5.807 10.816 1.00 88.12 83 GLU A C 1
ATOM 707 O O . GLU A 1 83 ? 11.049 -5.063 11.739 1.00 88.12 83 GLU A O 1
ATOM 712 N N . GLN A 1 84 ? 12.652 -5.998 10.490 1.00 91.62 84 GLN A N 1
ATOM 713 C CA . GLN A 1 84 ? 13.794 -5.274 11.059 1.00 91.62 84 GLN A CA 1
ATOM 714 C C . GLN A 1 84 ? 14.325 -4.181 10.111 1.00 91.62 84 GLN A C 1
ATOM 716 O O . GLN A 1 84 ? 15.311 -3.510 10.435 1.00 91.62 84 GLN A O 1
ATOM 721 N N . GLY A 1 85 ? 13.670 -3.980 8.962 1.00 91.00 85 GLY A N 1
ATOM 722 C CA . GLY A 1 85 ? 14.009 -2.963 7.970 1.00 91.00 85 GLY A CA 1
ATOM 723 C C . GLY A 1 85 ? 15.132 -3.394 7.026 1.00 91.00 85 GLY A C 1
ATOM 724 O O . GLY A 1 85 ? 15.615 -2.583 6.232 1.00 91.00 85 GLY A O 1
ATOM 725 N N . GLY A 1 86 ? 15.555 -4.657 7.092 1.00 92.50 86 GLY A N 1
ATOM 726 C CA . GLY A 1 86 ? 16.494 -5.264 6.161 1.00 92.50 86 GLY A CA 1
ATOM 727 C C . GLY A 1 86 ? 15.858 -5.448 4.788 1.00 92.50 86 GLY A C 1
ATOM 728 O O . GLY A 1 86 ? 14.714 -5.873 4.663 1.00 92.50 86 GLY A O 1
ATOM 729 N N . VAL A 1 87 ? 16.589 -5.109 3.724 1.00 91.44 87 VAL A N 1
ATOM 730 C CA . VAL A 1 87 ? 16.113 -5.309 2.348 1.00 91.44 87 VAL A CA 1
ATOM 731 C C . VAL A 1 87 ? 16.178 -6.794 2.010 1.00 91.44 87 VAL A C 1
ATOM 733 O O . VAL A 1 87 ? 17.263 -7.355 1.868 1.00 91.44 87 VAL A O 1
ATOM 736 N N . LYS A 1 88 ? 15.014 -7.416 1.820 1.00 86.44 88 LYS A N 1
ATOM 737 C CA . LYS A 1 88 ? 14.902 -8.796 1.335 1.00 86.44 88 LYS A CA 1
ATOM 738 C C . LYS A 1 88 ? 15.060 -8.860 -0.175 1.00 86.44 88 LYS A C 1
ATOM 740 O O . LYS A 1 88 ? 15.639 -9.804 -0.704 1.00 86.44 88 LYS A O 1
ATOM 745 N N . MET A 1 89 ? 14.503 -7.871 -0.873 1.00 85.44 89 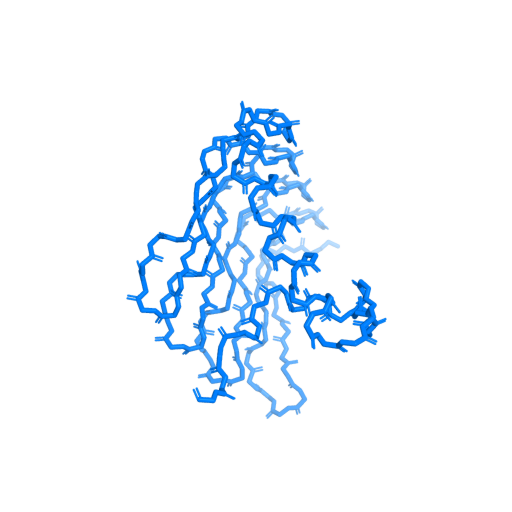MET A N 1
ATOM 746 C CA . MET A 1 89 ? 14.409 -7.908 -2.323 1.00 85.44 89 MET A CA 1
ATOM 747 C C . MET A 1 89 ? 14.223 -6.531 -2.944 1.00 85.44 89 MET A C 1
ATOM 749 O O . MET A 1 89 ? 13.556 -5.673 -2.375 1.00 85.44 89 MET A O 1
ATOM 753 N N . VAL A 1 90 ? 14.745 -6.376 -4.161 1.00 89.69 90 VAL A N 1
ATOM 754 C CA . VAL A 1 90 ? 14.404 -5.281 -5.069 1.00 89.69 90 VAL A CA 1
ATOM 755 C C . VAL A 1 90 ? 14.022 -5.867 -6.426 1.00 89.69 90 VAL A C 1
ATOM 757 O O . VAL A 1 90 ? 14.813 -6.601 -7.023 1.00 89.69 90 VAL A O 1
ATOM 760 N N . ILE A 1 91 ? 12.833 -5.532 -6.923 1.00 86.88 91 ILE A N 1
ATOM 761 C CA . ILE A 1 91 ? 12.378 -5.873 -8.276 1.00 86.88 91 ILE A CA 1
ATOM 762 C C . ILE A 1 91 ? 12.136 -4.576 -9.043 1.00 86.88 91 ILE A C 1
ATOM 764 O O . ILE A 1 91 ? 11.339 -3.742 -8.622 1.00 86.88 91 ILE A O 1
ATOM 768 N N . SER A 1 92 ? 12.800 -4.404 -10.176 1.00 89.44 92 SER A N 1
ATOM 769 C CA . SER A 1 92 ? 12.584 -3.267 -11.064 1.00 89.44 92 SER A CA 1
ATOM 770 C C . SER A 1 92 ? 11.452 -3.586 -12.031 1.00 89.44 92 SER A C 1
ATOM 772 O O . SER A 1 92 ? 11.513 -4.585 -12.742 1.00 89.44 92 SER A O 1
ATOM 774 N N . TYR A 1 93 ? 10.447 -2.720 -12.109 1.00 87.94 93 TYR A N 1
ATOM 775 C CA . TYR A 1 93 ? 9.332 -2.841 -13.042 1.00 87.94 93 TYR A CA 1
ATOM 776 C C . TYR A 1 93 ? 9.350 -1.729 -14.090 1.00 87.94 93 TYR A C 1
ATOM 778 O O . TYR A 1 93 ? 9.711 -0.582 -13.812 1.00 87.94 93 TYR A O 1
ATOM 786 N N . ARG A 1 94 ? 8.902 -2.059 -15.301 1.00 90.75 94 ARG A N 1
ATOM 787 C CA . ARG A 1 94 ? 8.559 -1.091 -16.346 1.00 90.75 94 ARG A CA 1
ATOM 788 C C . ARG A 1 94 ? 7.218 -1.467 -16.939 1.00 90.75 94 ARG A C 1
ATOM 790 O O . ARG A 1 94 ? 7.073 -2.575 -17.447 1.00 90.75 94 ARG A O 1
ATOM 797 N N . GLU A 1 95 ? 6.251 -0.559 -16.856 1.00 87.62 95 GLU A N 1
ATOM 798 C CA . GLU A 1 95 ? 4.883 -0.806 -17.339 1.00 87.62 95 GLU A CA 1
ATOM 799 C C . GLU A 1 95 ? 4.269 -2.088 -16.736 1.00 87.62 95 GLU A C 1
ATOM 801 O O . GLU A 1 95 ? 3.537 -2.827 -17.389 1.00 87.62 95 GLU A O 1
ATOM 806 N N . GLY A 1 96 ? 4.584 -2.368 -15.466 1.00 84.06 96 GLY A N 1
ATOM 807 C CA . GLY A 1 96 ? 4.135 -3.568 -14.758 1.00 84.06 96 GLY A CA 1
ATOM 808 C C . GLY A 1 96 ? 4.905 -4.849 -15.091 1.00 84.06 96 GLY A C 1
ATOM 809 O O . GLY A 1 96 ? 4.602 -5.887 -14.511 1.00 84.06 96 GLY A O 1
ATOM 810 N N . ILE A 1 97 ? 5.910 -4.797 -15.971 1.00 85.62 97 ILE A N 1
ATOM 811 C CA . ILE A 1 97 ? 6.741 -5.949 -16.341 1.00 85.62 97 ILE A CA 1
ATOM 812 C C . ILE A 1 97 ? 8.026 -5.949 -15.497 1.00 85.62 97 ILE A C 1
ATOM 814 O O . ILE A 1 97 ? 8.749 -4.948 -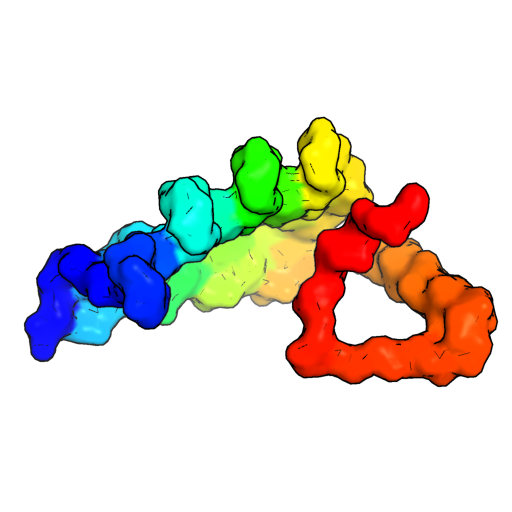15.524 1.00 85.62 97 ILE A O 1
ATOM 818 N N . PRO A 1 98 ? 8.344 -7.033 -14.764 1.00 85.69 98 PRO A N 1
ATOM 819 C CA . PRO A 1 98 ? 9.593 -7.136 -14.015 1.00 85.69 98 PRO A CA 1
ATOM 820 C C . PRO A 1 98 ? 10.795 -7.255 -14.966 1.00 85.69 98 PRO A C 1
ATOM 822 O O . PRO A 1 98 ? 10.767 -8.011 -15.935 1.00 85.69 98 PRO A O 1
ATOM 825 N N . LEU A 1 99 ? 11.863 -6.511 -14.683 1.00 83.88 99 LEU A N 1
ATOM 826 C CA . LEU A 1 99 ? 13.084 -6.443 -15.496 1.00 83.88 99 LEU A CA 1
ATOM 827 C C . LEU A 1 99 ? 14.227 -7.306 -14.946 1.00 83.88 99 LEU A C 1
ATOM 829 O O . LEU A 1 99 ? 15.175 -7.601 -15.668 1.00 83.88 99 LEU A O 1
ATOM 833 N N . ASN A 1 100 ? 14.146 -7.710 -13.680 1.00 80.62 100 ASN A N 1
ATOM 834 C CA . ASN A 1 100 ? 15.094 -8.592 -13.008 1.00 80.62 100 ASN A CA 1
ATOM 835 C C . ASN A 1 100 ? 14.335 -9.774 -12.371 1.00 80.62 100 ASN A C 1
ATOM 837 O O . ASN A 1 100 ? 14.048 -9.750 -11.177 1.00 80.62 100 ASN A O 1
ATOM 841 N N . PRO A 1 101 ? 13.982 -10.809 -13.151 1.00 66.00 101 PRO A N 1
ATOM 842 C CA . PRO A 1 101 ? 13.222 -11.948 -12.638 1.00 66.00 101 PRO A CA 1
ATOM 843 C C . PRO A 1 101 ? 14.052 -12.899 -11.761 1.00 66.00 101 PRO A C 1
ATOM 845 O O . PRO A 1 101 ? 13.477 -13.637 -10.981 1.00 66.00 101 PRO A O 1
ATOM 848 N N . GLU A 1 102 ? 15.385 -12.851 -11.804 1.00 66.19 102 GLU A N 1
ATOM 849 C CA . GLU A 1 102 ? 16.265 -13.724 -11.000 1.00 66.19 102 GLU A CA 1
ATOM 850 C C . GLU A 1 102 ? 15.944 -13.726 -9.479 1.00 66.19 102 GLU A C 1
ATOM 852 O O . GLU A 1 102 ? 15.905 -14.794 -8.865 1.00 66.19 102 GLU A O 1
ATOM 857 N N . PRO A 1 103 ? 15.675 -12.570 -8.830 1.00 64.12 103 PRO A N 1
ATOM 858 C CA . PRO A 1 103 ? 15.080 -12.527 -7.494 1.00 64.12 103 PRO A CA 1
ATOM 859 C C . PRO A 1 103 ? 13.791 -13.356 -7.333 1.00 64.12 103 PRO A C 1
ATOM 861 O O . PRO A 1 103 ? 13.642 -14.046 -6.326 1.00 64.12 103 PRO A O 1
ATOM 864 N N . LEU A 1 104 ? 12.874 -13.315 -8.307 1.00 61.28 104 LEU A N 1
ATOM 865 C CA . LEU A 1 104 ? 11.616 -14.073 -8.277 1.00 61.28 104 LEU A CA 1
ATOM 866 C C . LEU A 1 104 ? 11.863 -15.578 -8.357 1.00 61.28 104 LEU A C 1
ATOM 868 O O . LEU A 1 104 ? 11.231 -16.325 -7.615 1.00 61.28 104 LEU A O 1
ATOM 872 N N . ASP A 1 105 ? 12.802 -16.009 -9.199 1.00 60.56 105 ASP A N 1
ATOM 873 C CA . ASP A 1 105 ? 13.139 -17.427 -9.352 1.00 60.56 105 ASP A CA 1
ATOM 874 C C . ASP A 1 105 ? 13.726 -17.997 -8.052 1.00 60.56 105 ASP A C 1
ATOM 876 O O . ASP A 1 105 ? 13.314 -19.062 -7.597 1.00 60.56 105 ASP A O 1
ATOM 880 N N . LYS A 1 106 ? 14.587 -17.237 -7.359 1.00 62.16 106 LYS A N 1
ATOM 881 C CA . LYS A 1 106 ? 15.105 -17.632 -6.035 1.00 62.16 106 LYS A CA 1
ATOM 882 C C . LYS A 1 106 ? 14.020 -17.706 -4.962 1.00 62.16 106 LYS A C 1
ATOM 884 O O . LYS A 1 106 ? 14.050 -18.622 -4.143 1.00 62.16 106 LYS A O 1
ATOM 889 N N . ILE A 1 107 ? 13.060 -16.773 -4.957 1.00 62.84 107 ILE A N 1
ATOM 890 C CA . ILE A 1 107 ? 11.900 -16.874 -4.056 1.00 62.84 107 ILE A CA 1
ATOM 891 C C . ILE A 1 107 ? 11.091 -18.119 -4.386 1.00 62.84 107 ILE A C 1
ATOM 893 O O . ILE A 1 107 ? 10.692 -18.829 -3.467 1.00 62.84 107 ILE A O 1
ATOM 897 N N . ALA A 1 108 ? 10.809 -18.365 -5.667 1.00 59.47 108 ALA A N 1
ATOM 898 C CA . ALA A 1 108 ? 10.042 -19.527 -6.083 1.00 59.47 108 ALA A CA 1
ATOM 899 C C . ALA A 1 108 ? 10.731 -20.806 -5.598 1.00 59.47 108 ALA A C 1
ATOM 901 O O . ALA A 1 108 ? 10.073 -21.649 -4.996 1.00 59.47 108 ALA A O 1
ATOM 902 N N . ASP A 1 109 ? 12.050 -20.909 -5.749 1.00 64.69 109 ASP A N 1
ATOM 903 C CA . ASP A 1 109 ? 12.843 -22.038 -5.260 1.00 64.69 109 ASP A CA 1
ATOM 904 C C . ASP A 1 109 ? 12.785 -22.192 -3.734 1.00 64.69 109 ASP A C 1
ATOM 906 O O . ASP A 1 109 ? 12.551 -23.294 -3.232 1.00 64.69 109 ASP A O 1
ATOM 910 N N . GLU A 1 110 ? 12.950 -21.109 -2.969 1.00 65.50 110 GLU A N 1
ATOM 911 C CA . GLU A 1 110 ? 12.821 -21.142 -1.505 1.00 65.50 110 GLU A CA 1
ATOM 912 C C . GLU A 1 110 ? 11.403 -21.527 -1.064 1.00 65.50 110 GLU A C 1
ATOM 914 O O . GLU A 1 110 ? 11.221 -22.294 -0.115 1.00 65.50 110 GLU A O 1
ATOM 919 N N . TYR A 1 111 ? 10.391 -21.032 -1.769 1.00 58.03 111 TYR A N 1
ATOM 920 C CA . TYR A 1 111 ? 8.990 -21.365 -1.556 1.00 58.03 111 TYR A CA 1
ATOM 921 C C . TYR A 1 111 ? 8.714 -22.847 -1.855 1.00 58.03 111 TYR A C 1
ATOM 923 O O . TYR A 1 111 ? 8.160 -23.551 -1.009 1.00 58.03 111 TYR A O 1
ATOM 931 N N . TYR A 1 112 ? 9.178 -23.365 -2.995 1.00 55.12 112 TYR A N 1
ATOM 932 C CA . TYR A 1 112 ? 9.066 -24.780 -3.360 1.00 55.12 112 TYR A CA 1
ATOM 933 C C . TYR A 1 112 ? 9.810 -25.687 -2.382 1.00 55.12 112 TYR A C 1
ATOM 935 O O . TYR A 1 112 ? 9.280 -26.730 -1.992 1.00 55.12 112 TYR A O 1
ATOM 943 N N . LYS A 1 113 ? 11.004 -25.290 -1.934 1.00 65.50 113 LYS A N 1
ATOM 944 C CA . LYS A 1 113 ? 11.764 -26.025 -0.920 1.00 65.50 113 LYS A CA 1
ATOM 945 C C . LYS A 1 113 ? 10.985 -26.122 0.390 1.00 65.50 113 LYS A C 1
ATOM 947 O O . LYS A 1 113 ? 10.879 -27.212 0.947 1.00 65.50 113 LYS A O 1
ATOM 952 N N . ARG A 1 114 ? 10.354 -25.031 0.838 1.00 59.56 114 ARG A N 1
ATOM 953 C CA . ARG A 1 114 ? 9.480 -25.069 2.021 1.00 59.56 114 ARG A CA 1
ATOM 954 C C . ARG A 1 114 ? 8.257 -25.961 1.823 1.00 59.56 114 ARG A C 1
ATOM 956 O O . ARG A 1 114 ? 7.894 -26.665 2.757 1.00 59.56 114 ARG A O 1
ATOM 963 N N . ILE A 1 115 ? 7.649 -25.996 0.635 1.00 51.41 115 ILE A N 1
ATOM 964 C CA . ILE A 1 115 ? 6.547 -26.934 0.335 1.00 51.41 115 ILE A CA 1
ATOM 965 C C . ILE A 1 115 ? 7.018 -28.392 0.435 1.00 51.41 115 ILE A C 1
ATOM 967 O O . ILE A 1 115 ? 6.301 -29.236 0.980 1.00 51.41 115 ILE A O 1
ATOM 971 N N . GLN A 1 116 ? 8.220 -28.700 -0.059 1.00 54.44 116 GLN A N 1
ATOM 972 C CA . GLN A 1 116 ? 8.802 -30.041 0.048 1.00 54.44 116 GLN A CA 1
ATOM 973 C C . GLN A 1 116 ? 9.085 -30.426 1.507 1.00 54.44 116 GLN A C 1
ATOM 975 O O . GLN A 1 116 ? 8.747 -31.534 1.925 1.00 54.44 116 GLN A O 1
ATOM 980 N N . GLU A 1 117 ? 9.640 -29.507 2.301 1.00 64.00 117 GLU A N 1
ATOM 981 C CA . GLU A 1 117 ? 9.899 -29.705 3.735 1.00 64.00 117 GLU A CA 1
ATOM 982 C C . GLU A 1 117 ? 8.598 -29.809 4.555 1.00 64.00 117 GLU A C 1
ATOM 984 O O . GLU A 1 117 ? 8.512 -30.606 5.489 1.00 64.00 117 GLU A O 1
ATOM 989 N N . ALA A 1 118 ? 7.543 -29.090 4.159 1.00 56.06 118 ALA A N 1
ATOM 990 C CA . ALA A 1 118 ? 6.213 -29.121 4.773 1.00 56.06 118 ALA A CA 1
ATOM 991 C C . ALA A 1 118 ? 5.334 -30.308 4.317 1.00 56.06 118 ALA A C 1
ATOM 993 O O . ALA A 1 118 ? 4.115 -30.291 4.513 1.00 56.06 118 ALA A O 1
ATOM 994 N N . GLN A 1 119 ? 5.931 -31.345 3.716 1.00 53.47 119 GLN A N 1
ATOM 995 C CA . GLN A 1 119 ? 5.256 -32.561 3.237 1.00 53.47 119 GLN A CA 1
ATOM 996 C C . GLN A 1 119 ? 4.122 -32.301 2.224 1.00 53.47 119 GLN A C 1
ATOM 998 O O . GLN A 1 119 ? 3.100 -32.987 2.234 1.00 53.47 119 GLN A O 1
ATOM 1003 N N . GLY A 1 120 ? 4.287 -31.323 1.329 1.00 48.22 120 GLY A N 1
ATOM 1004 C CA . GLY A 1 120 ? 3.389 -31.130 0.184 1.00 48.22 120 GLY A CA 1
ATOM 1005 C C . GLY A 1 120 ? 2.063 -30.430 0.492 1.00 48.22 120 GLY A C 1
ATOM 1006 O O . GLY A 1 120 ? 1.140 -30.496 -0.318 1.00 48.22 120 GLY A O 1
ATOM 1007 N N . ARG A 1 121 ? 1.942 -29.743 1.635 1.00 44.59 121 ARG A N 1
ATOM 1008 C CA . ARG A 1 121 ? 0.799 -28.856 1.891 1.00 44.59 121 ARG A CA 1
ATOM 1009 C C . ARG A 1 121 ? 0.966 -27.562 1.090 1.00 44.59 121 ARG A C 1
ATOM 1011 O O . ARG A 1 121 ? 1.775 -26.715 1.452 1.00 44.59 121 ARG A O 1
ATOM 1018 N N . TYR A 1 122 ? 0.208 -27.436 0.002 1.00 44.09 122 TYR A N 1
ATOM 1019 C CA . TYR A 1 122 ? 0.065 -26.194 -0.761 1.00 44.09 122 TYR A CA 1
ATOM 1020 C C . TYR A 1 122 ? -0.773 -25.186 0.045 1.00 44.09 122 TYR A C 1
ATOM 1022 O O . TYR A 1 122 ? -1.923 -25.501 0.355 1.00 44.09 122 TYR A O 1
ATOM 1030 N N . PRO A 1 123 ? -0.253 -23.998 0.398 1.00 41.56 123 PRO A N 1
ATOM 1031 C CA . PRO A 1 123 ? -1.093 -22.916 0.903 1.00 41.56 123 PRO A CA 1
ATOM 1032 C C . PRO A 1 123 ? -1.883 -22.305 -0.265 1.00 41.56 123 PRO A C 1
ATOM 1034 O O . PRO A 1 123 ? -1.302 -22.005 -1.311 1.00 41.56 123 PRO A O 1
ATOM 1037 N N . GLU A 1 124 ? -3.203 -22.165 -0.119 1.00 38.03 124 GLU A N 1
ATOM 1038 C CA . GLU A 1 124 ? -4.041 -21.611 -1.186 1.00 38.03 124 GLU A CA 1
ATOM 1039 C C . GLU A 1 124 ? -3.812 -20.095 -1.384 1.00 38.03 124 GLU A C 1
ATOM 1041 O O . GLU A 1 124 ? -3.577 -19.375 -0.409 1.00 38.03 124 GLU A O 1
ATOM 1046 N N . PRO A 1 125 ? -3.909 -19.577 -2.628 1.00 40.72 125 PRO A N 1
ATOM 1047 C CA . PRO A 1 125 ? -3.586 -18.182 -2.968 1.00 40.72 125 PRO A CA 1
ATOM 1048 C C . PRO A 1 125 ? -4.572 -17.128 -2.434 1.00 40.72 125 PRO A C 1
ATOM 1050 O O . PRO A 1 125 ? -4.337 -15.930 -2.597 1.00 40.72 125 PRO A O 1
ATOM 1053 N N . ASP A 1 126 ? -5.656 -17.538 -1.779 1.00 38.31 126 ASP A N 1
ATOM 1054 C CA . ASP A 1 126 ? -6.591 -16.608 -1.134 1.00 38.31 126 ASP A CA 1
ATOM 1055 C C . ASP A 1 126 ? -6.232 -16.334 0.339 1.00 38.31 126 ASP A C 1
ATOM 1057 O O . ASP A 1 126 ? -6.825 -15.468 0.979 1.00 38.31 126 ASP A O 1
ATOM 1061 N N . GLU A 1 127 ? -5.177 -16.976 0.854 1.00 35.91 127 GLU A N 1
ATOM 1062 C CA . GLU A 1 127 ? -4.578 -16.686 2.164 1.00 35.91 127 GLU A CA 1
ATOM 1063 C C . GLU A 1 127 ? -3.188 -16.042 2.063 1.00 35.91 127 GLU A C 1
ATOM 1065 O O . GLU A 1 127 ? -2.454 -15.998 3.052 1.00 35.91 127 GLU A O 1
ATOM 1070 N N . THR A 1 128 ? -2.803 -15.501 0.900 1.00 37.81 128 THR A N 1
ATOM 1071 C CA . THR A 1 128 ? -1.481 -14.878 0.707 1.00 37.81 128 THR A CA 1
ATOM 1072 C C . THR A 1 128 ? -1.337 -13.510 1.393 1.00 37.81 128 THR A C 1
ATOM 1074 O O . THR A 1 128 ? -1.078 -12.478 0.781 1.00 37.81 128 THR A O 1
ATOM 1077 N N . ASN A 1 129 ? -1.374 -13.534 2.726 1.00 40.50 129 ASN A N 1
ATOM 1078 C CA . ASN A 1 129 ? -0.265 -13.017 3.515 1.00 40.50 129 ASN A CA 1
ATOM 1079 C C . ASN A 1 129 ? 1.026 -13.665 2.988 1.00 40.50 129 ASN A C 1
ATOM 1081 O O . ASN A 1 129 ? 1.478 -14.687 3.498 1.00 40.50 129 ASN A O 1
ATOM 1085 N N . PHE A 1 130 ? 1.676 -13.038 2.009 1.00 40.41 130 PHE A N 1
ATOM 1086 C CA . PHE A 1 130 ? 3.067 -13.342 1.642 1.00 40.41 130 PHE A CA 1
ATOM 1087 C C . PHE A 1 130 ? 4.071 -13.035 2.786 1.00 40.41 130 PHE A C 1
ATOM 1089 O O . PHE A 1 130 ? 5.276 -12.974 2.554 1.00 40.41 130 PHE A O 1
ATOM 1096 N N . LEU A 1 131 ? 3.594 -12.825 4.021 1.00 37.97 131 LEU A N 1
ATOM 1097 C CA . LEU A 1 131 ? 4.302 -12.045 5.028 1.00 37.97 131 LEU A CA 1
ATOM 1098 C C . LEU A 1 131 ? 4.159 -12.457 6.494 1.00 37.97 131 LEU A C 1
ATOM 1100 O O . LEU A 1 131 ? 4.751 -11.811 7.347 1.00 37.97 131 LEU A O 1
ATOM 1104 N N . ASN A 1 132 ? 3.510 -13.580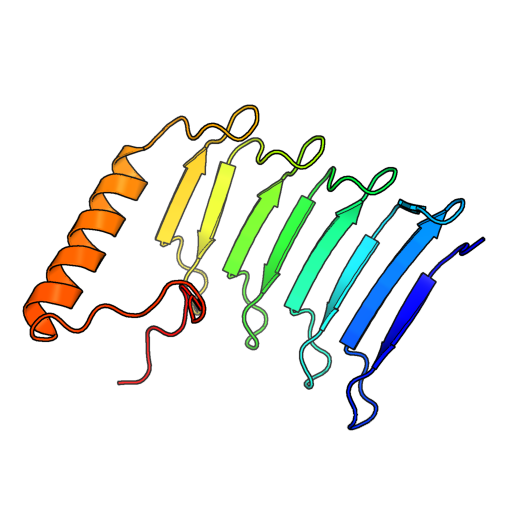 6.805 1.00 33.53 132 ASN A N 1
ATOM 1105 C CA . ASN A 1 132 ? 3.631 -14.171 8.143 1.00 33.53 132 ASN A CA 1
ATOM 1106 C C . ASN A 1 132 ? 4.727 -15.250 8.163 1.00 33.53 132 ASN A C 1
ATOM 1108 O O . ASN A 1 132 ? 4.460 -16.445 8.265 1.00 33.53 132 ASN A O 1
ATOM 1112 N N . MET A 1 133 ? 5.976 -14.806 8.059 1.00 31.83 133 MET A N 1
ATOM 1113 C CA . MET A 1 133 ? 7.176 -15.521 8.508 1.00 31.83 133 MET A CA 1
ATOM 1114 C C . MET A 1 133 ? 7.910 -14.486 9.370 1.00 31.83 133 MET A C 1
ATOM 1116 O O . MET A 1 133 ? 8.446 -13.544 8.809 1.00 31.83 133 MET A O 1
ATOM 1120 N N . GLU A 1 134 ? 7.863 -14.487 10.702 1.00 30.95 134 GLU A N 1
ATOM 1121 C CA . GLU A 1 134 ? 8.228 -15.571 11.610 1.00 30.95 134 GLU A CA 1
ATOM 1122 C C . GLU A 1 134 ? 7.515 -15.430 12.975 1.00 30.95 134 GLU A C 1
ATOM 1124 O O . GLU A 1 134 ? 7.557 -14.391 13.628 1.00 30.95 134 GLU A O 1
ATOM 1129 N N . LYS A 1 135 ? 6.922 -16.522 13.462 1.00 31.42 135 LYS A N 1
ATOM 1130 C CA . LYS A 1 135 ? 6.897 -16.832 14.897 1.00 31.42 135 LYS A CA 1
ATOM 1131 C C . LYS A 1 135 ? 7.350 -18.273 15.056 1.00 31.42 135 LYS A C 1
ATOM 1133 O O . LYS A 1 135 ? 6.496 -19.157 15.041 1.00 31.42 135 LYS A O 1
ATOM 1138 N N . GLN A 1 136 ? 8.658 -18.478 15.193 1.00 29.78 136 GLN A N 1
ATOM 1139 C CA . GLN A 1 136 ? 9.273 -19.517 16.028 1.00 29.78 136 GLN A CA 1
ATOM 1140 C C . GLN A 1 136 ? 10.616 -19.009 16.539 1.00 29.78 136 GLN A C 1
ATOM 1142 O O . GLN A 1 136 ? 11.373 -18.465 15.711 1.00 29.78 136 GLN A O 1
#